Protein AF-A0A2A5T3N9-F1 (afdb_monomer_lite)

Organism: NCBI:txid1927127

pLDDT: mean 83.41, std 6.62, range [57.41, 92.56]

Foldseek 3Di:
DVVCVVVVDDLVRVCVVVVHDSVVVVVCVVPVDDPPDDPDPDDPDDPVVVVVVCVVCVPVVVVVVVPDDD

Structure (mmCIF, N/CA/C/O backbone):
data_AF-A0A2A5T3N9-F1
#
_entry.id   AF-A0A2A5T3N9-F1
#
loop_
_atom_site.group_PDB
_atom_site.id
_atom_site.type_symbol
_atom_site.label_atom_id
_atom_site.label_alt_id
_atom_site.label_comp_id
_atom_site.label_asym_id
_atom_site.label_entity_id
_atom_site.label_seq_id
_atom_site.pdbx_PDB_ins_code
_atom_site.Cartn_x
_atom_site.Cartn_y
_atom_site.Cartn_z
_atom_site.occupancy
_atom_site.B_iso_or_equiv
_atom_site.auth_seq_id
_atom_site.auth_comp_id
_atom_site.auth_asym_id
_atom_site.auth_atom_id
_atom_site.pdbx_PDB_model_num
ATOM 1 N N . MET A 1 1 ? -6.918 9.239 10.065 1.00 61.72 1 MET A N 1
ATOM 2 C CA . MET A 1 1 ? -8.259 9.003 10.655 1.00 61.72 1 MET A CA 1
ATOM 3 C C . MET A 1 1 ? -9.208 10.203 10.494 1.00 61.72 1 MET A C 1
ATOM 5 O O . MET A 1 1 ? -9.995 10.473 11.392 1.00 61.72 1 MET A O 1
ATOM 9 N N . ALA A 1 2 ? -9.175 10.923 9.365 1.00 71.75 2 ALA A N 1
ATOM 10 C CA . ALA A 1 2 ? -10.034 12.100 9.176 1.00 71.75 2 ALA A CA 1
ATOM 11 C C . ALA A 1 2 ? -11.529 11.722 9.164 1.00 71.75 2 ALA A C 1
ATOM 13 O O . ALA A 1 2 ? -12.294 12.273 9.941 1.00 71.75 2 ALA A O 1
ATOM 14 N N . TYR A 1 3 ? -11.885 10.666 8.425 1.00 75.44 3 TYR A N 1
ATOM 15 C CA . TYR A 1 3 ? -13.255 10.153 8.307 1.00 75.44 3 TYR A CA 1
ATOM 16 C C . TYR A 1 3 ? -13.906 9.777 9.652 1.00 75.44 3 TYR A C 1
ATOM 18 O O . TYR A 1 3 ? -14.999 10.224 9.974 1.00 75.44 3 TYR A O 1
ATOM 26 N N . LYS A 1 4 ? -13.210 9.005 10.500 1.00 72.25 4 LYS A N 1
ATOM 27 C CA . LYS A 1 4 ? -13.727 8.618 11.828 1.00 72.25 4 LYS A CA 1
ATOM 28 C C . LYS A 1 4 ? -14.035 9.845 12.702 1.00 72.25 4 LYS A C 1
ATOM 30 O O . LYS A 1 4 ? -15.011 9.828 13.438 1.00 72.25 4 LYS A O 1
ATOM 35 N N . LYS A 1 5 ? -13.184 10.877 12.631 1.00 74.50 5 LYS A N 1
ATOM 36 C CA . LYS A 1 5 ? -13.325 12.119 13.406 1.00 74.50 5 LYS A CA 1
ATOM 37 C C . LYS A 1 5 ? -14.435 13.019 12.855 1.00 74.50 5 LYS A C 1
ATOM 39 O O . LYS A 1 5 ? -15.072 13.716 13.624 1.00 74.50 5 LYS A O 1
ATOM 44 N N . GLU A 1 6 ? -14.649 13.005 11.546 1.00 79.62 6 GLU A N 1
ATOM 45 C CA . GLU A 1 6 ? -15.724 13.752 10.884 1.00 79.62 6 GLU A CA 1
ATOM 46 C C . GLU A 1 6 ? -17.112 13.164 11.178 1.00 79.62 6 GLU A C 1
ATOM 48 O O . GLU A 1 6 ? -18.092 13.897 11.251 1.00 79.62 6 GLU A O 1
ATOM 53 N N . HIS A 1 7 ? -17.182 11.850 11.405 1.00 79.00 7 HIS A N 1
ATOM 54 C CA . HIS A 1 7 ? -18.433 11.126 11.636 1.00 79.00 7 HIS A CA 1
ATOM 55 C C . HIS A 1 7 ? -18.644 10.659 13.088 1.00 79.00 7 HIS A C 1
ATOM 57 O O . HIS A 1 7 ? -19.581 9.904 13.335 1.00 79.00 7 HIS A O 1
ATOM 63 N N . ASP A 1 8 ? -17.780 11.058 14.032 1.00 80.19 8 ASP A N 1
ATOM 64 C CA . ASP A 1 8 ? -17.816 10.656 15.455 1.00 80.19 8 ASP A CA 1
ATOM 65 C C . ASP A 1 8 ? -18.033 9.141 15.687 1.00 80.19 8 ASP A C 1
ATOM 67 O O . ASP A 1 8 ? -18.662 8.698 16.648 1.00 80.19 8 ASP A O 1
ATOM 71 N N . LEU A 1 9 ? -17.480 8.311 14.797 1.00 82.94 9 LEU A N 1
ATOM 72 C CA . LEU A 1 9 ? -17.692 6.862 14.825 1.00 82.94 9 LEU A CA 1
ATOM 73 C C . LEU A 1 9 ? -16.823 6.195 15.894 1.00 82.94 9 LEU A C 1
ATOM 75 O O . LEU A 1 9 ? -15.631 6.489 16.025 1.00 82.94 9 LEU A O 1
ATOM 79 N N . THR A 1 10 ? -17.366 5.209 16.609 1.00 87.12 10 THR A N 1
ATOM 80 C CA . THR A 1 10 ? -16.552 4.314 17.448 1.00 87.12 10 THR A CA 1
ATOM 81 C C . THR A 1 10 ? -15.803 3.296 16.586 1.00 87.12 10 THR A C 1
ATOM 83 O O . THR A 1 10 ? -16.166 3.049 15.436 1.00 87.12 10 THR A O 1
ATOM 86 N N . PHE A 1 11 ? -14.740 2.684 17.126 1.00 82.69 11 PHE A N 1
ATOM 87 C CA . PHE A 1 11 ? -13.972 1.669 16.390 1.00 82.69 11 PHE A CA 1
ATOM 88 C C . PHE A 1 11 ? -14.841 0.477 15.954 1.00 82.69 11 PHE A C 1
ATOM 90 O O . PHE A 1 11 ? -14.676 -0.010 14.841 1.00 82.69 11 PHE A O 1
ATOM 97 N N . GLU A 1 12 ? -15.801 0.062 16.783 1.00 86.06 12 GLU A N 1
ATOM 98 C CA . GLU A 1 12 ? -16.754 -1.012 16.465 1.00 86.06 12 GLU A CA 1
ATOM 99 C C . GLU A 1 12 ? -17.649 -0.649 15.276 1.00 86.06 12 GLU A C 1
ATOM 101 O O . GLU A 1 12 ? -17.793 -1.430 14.338 1.00 86.06 12 GLU A O 1
ATOM 106 N N . GLN A 1 13 ? -18.181 0.576 15.257 1.00 88.19 13 GLN A N 1
ATOM 107 C CA . GLN A 1 13 ? -18.982 1.063 14.134 1.00 88.19 13 GLN A CA 1
ATOM 108 C C . GLN A 1 13 ? -18.148 1.192 12.857 1.00 88.19 13 GLN A C 1
ATOM 110 O O . GLN A 1 13 ? -18.642 0.905 11.773 1.00 88.19 13 GLN A O 1
ATOM 115 N N . THR A 1 14 ? -16.874 1.585 12.973 1.00 86.88 14 THR A N 1
ATOM 116 C CA . THR A 1 14 ? -15.983 1.695 11.807 1.00 86.88 14 THR A CA 1
ATOM 117 C C . THR A 1 14 ? -15.676 0.319 11.207 1.00 86.88 14 THR A C 1
ATOM 119 O O . THR A 1 14 ? -15.629 0.187 9.990 1.00 86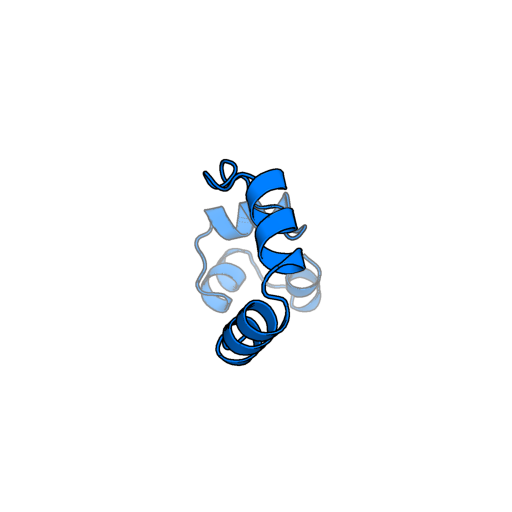.88 14 THR A O 1
ATOM 122 N N . ILE A 1 15 ? -15.501 -0.708 12.045 1.00 91.00 15 ILE A N 1
ATOM 123 C CA . ILE A 1 15 ? -15.305 -2.102 11.612 1.00 91.00 15 ILE A CA 1
ATOM 124 C C . ILE A 1 15 ? -16.508 -2.593 10.811 1.00 91.00 15 ILE A C 1
ATOM 126 O O . ILE A 1 15 ? -16.324 -3.085 9.704 1.00 91.00 15 ILE A O 1
ATOM 130 N N . ILE A 1 16 ? -17.721 -2.407 11.340 1.00 90.00 16 ILE A N 1
ATOM 131 C CA . ILE A 1 16 ? -18.962 -2.817 10.666 1.00 90.00 16 ILE A CA 1
ATOM 132 C C . ILE A 1 16 ? -19.154 -2.032 9.364 1.00 90.00 16 ILE A C 1
ATOM 134 O O . ILE A 1 16 ? -19.532 -2.602 8.349 1.00 90.00 16 ILE A O 1
ATOM 138 N N . HIS A 1 17 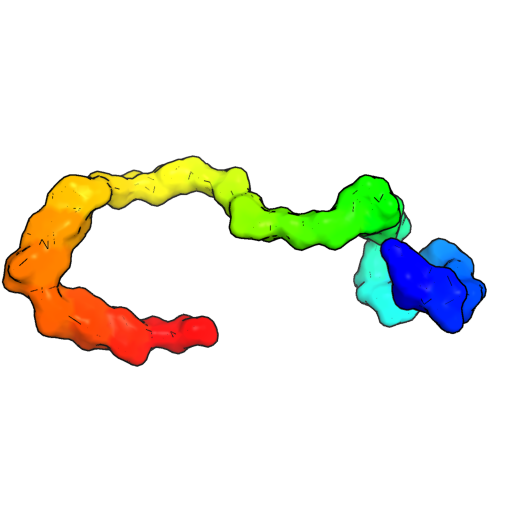? -18.878 -0.726 9.380 1.00 89.44 17 HIS A N 1
ATOM 139 C CA . HIS A 1 17 ? -19.095 0.140 8.224 1.00 89.44 17 HIS A CA 1
ATOM 140 C C . HIS A 1 17 ? -18.195 -0.210 7.032 1.00 89.44 17 HIS A C 1
ATOM 142 O O . HIS A 1 17 ? -18.647 -0.172 5.892 1.00 89.44 17 HIS A O 1
ATOM 148 N N . PHE A 1 18 ? -16.928 -0.541 7.291 1.00 88.25 18 PHE A N 1
ATOM 149 C CA . PHE A 1 18 ? -15.964 -0.890 6.245 1.00 88.25 18 PHE A CA 1
ATOM 150 C C . PHE A 1 18 ? -15.814 -2.400 6.027 1.00 88.25 18 PHE A C 1
ATOM 152 O O . PHE A 1 18 ? -15.042 -2.791 5.158 1.00 88.25 18 PHE A O 1
ATOM 159 N N . ASP A 1 19 ? -16.519 -3.223 6.808 1.00 92.56 19 ASP A N 1
ATOM 160 C CA . ASP A 1 19 ? -16.405 -4.685 6.821 1.00 92.56 19 ASP A CA 1
ATOM 161 C C . ASP A 1 19 ? -14.942 -5.166 6.918 1.00 92.56 19 ASP A C 1
ATOM 163 O O . ASP A 1 19 ? -14.444 -5.974 6.135 1.00 92.56 19 ASP A O 1
ATOM 167 N N . VAL A 1 20 ? -14.201 -4.594 7.873 1.00 91.62 20 VAL A N 1
ATOM 168 C CA . VAL A 1 20 ? -12.780 -4.902 8.101 1.00 91.62 20 VAL A CA 1
ATOM 169 C C . VAL A 1 20 ? -12.528 -5.359 9.522 1.00 91.62 20 VAL A C 1
ATOM 171 O O . VAL A 1 20 ? -13.056 -4.805 10.477 1.00 91.62 20 VAL A O 1
ATOM 174 N N . GLU A 1 21 ? -11.617 -6.312 9.695 1.00 91.88 21 GLU A N 1
ATOM 175 C CA . GLU A 1 21 ? -11.233 -6.756 11.032 1.00 91.88 21 GLU A CA 1
ATOM 176 C C . GLU A 1 21 ? -10.622 -5.636 11.888 1.00 91.88 21 GLU A C 1
ATOM 178 O O . GLU A 1 21 ? -9.880 -4.768 11.413 1.00 91.88 21 GLU A O 1
ATOM 183 N N . MET A 1 22 ? -10.820 -5.746 13.203 1.00 89.19 22 MET A N 1
ATOM 184 C CA . MET A 1 22 ? -10.282 -4.810 14.191 1.00 89.19 22 MET A CA 1
ATOM 185 C C . MET A 1 22 ? -8.762 -4.628 14.068 1.00 89.19 22 MET A C 1
ATOM 187 O O . MET A 1 22 ? -8.256 -3.509 14.146 1.00 89.19 22 MET A O 1
ATOM 191 N N . ARG A 1 23 ? -8.023 -5.714 13.795 1.00 89.88 23 ARG A N 1
ATOM 192 C CA . ARG A 1 23 ? -6.568 -5.683 13.568 1.00 89.88 23 ARG A CA 1
ATOM 193 C C . ARG A 1 23 ? -6.191 -4.801 12.376 1.00 89.88 23 ARG A C 1
ATOM 195 O O . ARG A 1 23 ? -5.210 -4.060 12.449 1.00 89.88 23 ARG A O 1
ATOM 202 N N . THR A 1 24 ? -6.958 -4.873 11.293 1.00 88.88 24 THR A N 1
ATOM 203 C CA . THR A 1 24 ? -6.744 -4.066 10.087 1.00 88.88 24 THR A CA 1
ATOM 204 C C . THR A 1 24 ? -6.997 -2.594 10.378 1.00 88.88 24 THR A C 1
ATOM 206 O O . THR A 1 24 ? -6.161 -1.760 10.030 1.00 88.88 24 THR A O 1
ATOM 209 N N . LEU A 1 25 ? -8.078 -2.285 11.102 1.00 88.81 25 LEU A N 1
ATOM 210 C CA . LEU A 1 25 ? -8.398 -0.917 11.501 1.00 88.81 25 LEU A CA 1
ATOM 211 C C . LEU A 1 25 ? -7.317 -0.310 12.410 1.00 88.81 25 LEU A C 1
ATOM 213 O O . LEU A 1 25 ? -6.910 0.832 12.198 1.00 88.81 25 LEU A O 1
ATOM 217 N N . PHE A 1 26 ? -6.791 -1.074 13.373 1.00 89.00 26 PHE A N 1
ATOM 218 C CA . PHE A 1 26 ? -5.667 -0.633 14.207 1.00 89.00 26 PHE A CA 1
ATOM 219 C C . PHE A 1 26 ? -4.389 -0.407 13.397 1.00 89.00 26 PHE A C 1
ATOM 221 O O . PHE A 1 26 ? -3.697 0.585 13.617 1.00 89.00 26 PHE A O 1
ATOM 228 N N . AR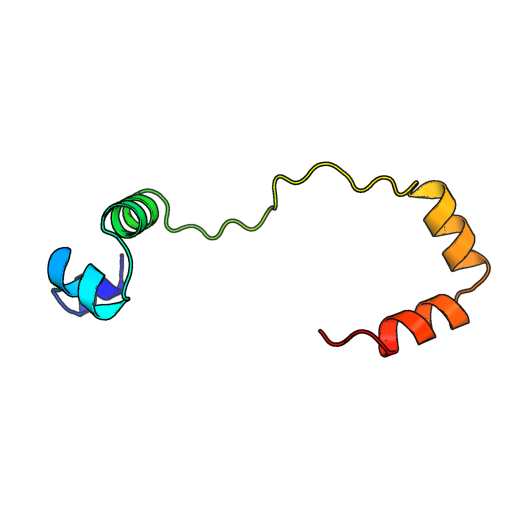G A 1 27 ? -4.088 -1.281 12.430 1.00 87.50 27 ARG A N 1
ATOM 229 C CA . ARG A 1 27 ? -2.935 -1.112 11.535 1.00 87.50 27 ARG A CA 1
ATOM 230 C C . ARG A 1 27 ? -3.052 0.158 10.692 1.00 87.50 27 ARG A C 1
ATOM 232 O O . ARG A 1 27 ? -2.068 0.870 10.541 1.00 87.50 27 ARG A O 1
ATOM 239 N N . TRP A 1 28 ? -4.238 0.465 10.173 1.00 87.94 28 TRP A N 1
ATOM 240 C CA . TRP A 1 28 ? -4.478 1.723 9.461 1.00 87.94 28 TRP A CA 1
ATOM 241 C C . TRP A 1 28 ? -4.436 2.937 10.387 1.00 87.94 28 TRP A C 1
ATOM 243 O O . TRP A 1 28 ? -4.023 4.008 9.959 1.00 87.94 28 TRP A O 1
ATOM 253 N N . ALA A 1 29 ? -4.824 2.788 11.657 1.00 84.69 29 ALA A N 1
ATOM 254 C CA . ALA A 1 29 ? -4.718 3.866 12.634 1.00 84.69 29 ALA A CA 1
ATOM 255 C C . ALA A 1 29 ? -3.271 4.257 12.929 1.00 84.69 29 ALA A C 1
ATOM 257 O O . ALA A 1 29 ? -2.975 5.443 13.067 1.00 84.69 29 ALA A O 1
ATOM 258 N N . THR A 1 30 ? -2.380 3.269 13.012 1.00 85.62 30 THR A N 1
ATOM 259 C CA . THR A 1 30 ? -0.956 3.488 13.280 1.00 85.62 30 THR A CA 1
ATOM 260 C C . THR A 1 30 ? -0.170 3.846 12.025 1.00 85.62 30 THR A C 1
ATOM 262 O O . THR A 1 30 ? 0.749 4.657 12.099 1.00 85.62 30 THR A O 1
ATOM 265 N N . ASN A 1 31 ? -0.531 3.287 10.868 1.00 81.56 31 ASN A N 1
ATOM 266 C CA . ASN A 1 31 ? 0.105 3.585 9.593 1.00 81.56 31 ASN A CA 1
ATOM 267 C C . ASN A 1 31 ? -0.927 3.613 8.459 1.00 81.56 31 ASN A C 1
ATOM 269 O O . ASN A 1 31 ? -1.216 2.600 7.821 1.00 81.56 31 ASN A O 1
ATOM 273 N N . ILE A 1 32 ? -1.475 4.805 8.215 1.00 83.75 32 ILE A N 1
ATOM 274 C CA . ILE A 1 32 ? -2.456 5.040 7.148 1.00 83.75 32 ILE A CA 1
ATOM 275 C C . ILE A 1 32 ? -1.806 5.353 5.799 1.00 83.75 32 ILE A C 1
ATOM 277 O O . ILE A 1 32 ? -2.510 5.535 4.807 1.00 83.75 32 ILE A O 1
ATOM 281 N N . THR A 1 33 ? -0.475 5.470 5.754 1.00 83.94 33 THR A N 1
ATOM 282 C CA . THR A 1 33 ? 0.199 5.812 4.504 1.00 83.94 33 THR A CA 1
ATOM 283 C C . THR A 1 33 ? 0.093 4.644 3.524 1.00 83.94 33 THR A C 1
ATOM 285 O O . THR A 1 33 ? 0.308 3.490 3.911 1.00 83.94 33 THR A O 1
ATOM 288 N N . PRO A 1 34 ? -0.275 4.908 2.259 1.00 80.88 34 PRO A N 1
ATOM 289 C CA . PRO A 1 34 ? -0.366 3.857 1.262 1.00 80.88 34 PRO A CA 1
ATOM 290 C C . PRO A 1 34 ? 1.017 3.242 1.037 1.00 80.88 34 PRO A C 1
ATOM 292 O O . PRO A 1 34 ? 2.023 3.941 0.915 1.00 80.88 34 PRO A O 1
ATOM 295 N N . CYS A 1 35 ? 1.067 1.914 0.960 1.00 81.75 35 CYS A N 1
ATOM 296 C CA . CYS A 1 35 ? 2.287 1.209 0.601 1.00 81.75 35 CYS A CA 1
ATOM 297 C C . CYS A 1 35 ? 2.499 1.338 -0.913 1.00 81.75 35 CYS A C 1
ATOM 299 O O . CYS A 1 35 ? 1.867 0.642 -1.702 1.00 81.75 35 CYS A O 1
ATOM 301 N N . ILE A 1 36 ? 3.360 2.275 -1.308 1.00 86.44 36 ILE A N 1
ATOM 302 C CA . ILE A 1 36 ? 3.662 2.584 -2.717 1.00 86.44 36 ILE A CA 1
ATOM 303 C C . ILE A 1 36 ? 4.648 1.590 -3.341 1.00 86.44 36 ILE A C 1
ATOM 305 O O . ILE A 1 36 ? 4.788 1.527 -4.560 1.00 86.44 36 ILE A O 1
ATOM 309 N N . THR A 1 37 ? 5.351 0.816 -2.515 1.00 84.50 37 THR A N 1
ATOM 310 C CA . THR A 1 37 ? 6.371 -0.133 -2.954 1.00 84.50 37 THR A CA 1
ATOM 311 C C . THR A 1 37 ? 5.956 -1.555 -2.609 1.00 84.50 37 THR A C 1
ATOM 313 O O . THR A 1 37 ? 5.487 -1.850 -1.513 1.00 84.50 37 THR A O 1
ATOM 316 N N . ARG A 1 38 ? 6.142 -2.481 -3.552 1.00 83.19 38 ARG A N 1
ATOM 317 C CA . ARG A 1 38 ? 5.911 -3.904 -3.302 1.00 83.19 38 ARG A CA 1
ATOM 318 C C . ARG A 1 38 ? 7.225 -4.566 -2.906 1.00 83.19 38 ARG A C 1
ATOM 320 O O . ARG A 1 38 ? 8.137 -4.635 -3.725 1.00 83.19 38 ARG A O 1
ATOM 327 N N . ASN A 1 39 ? 7.292 -5.133 -1.702 1.00 83.31 39 ASN A N 1
ATOM 328 C CA . ASN A 1 39 ? 8.394 -6.010 -1.300 1.00 83.31 39 ASN A CA 1
ATOM 329 C C . ASN A 1 39 ? 8.253 -7.386 -1.980 1.00 83.31 39 ASN A C 1
ATOM 331 O O . ASN A 1 39 ? 7.808 -8.359 -1.375 1.00 83.31 39 ASN A O 1
ATOM 335 N N . LYS A 1 40 ? 8.547 -7.441 -3.281 1.00 83.44 40 LYS A N 1
ATOM 336 C CA . LYS A 1 40 ? 8.611 -8.675 -4.072 1.00 83.44 40 LYS A CA 1
ATOM 337 C C . LYS A 1 40 ? 10.048 -8.848 -4.567 1.00 83.44 40 LYS A C 1
ATOM 339 O O . LYS A 1 40 ? 10.638 -7.853 -4.989 1.00 83.44 40 LYS A O 1
ATOM 344 N N . PRO A 1 41 ? 10.602 -10.076 -4.570 1.00 80.75 41 PRO A N 1
ATOM 345 C CA . PRO A 1 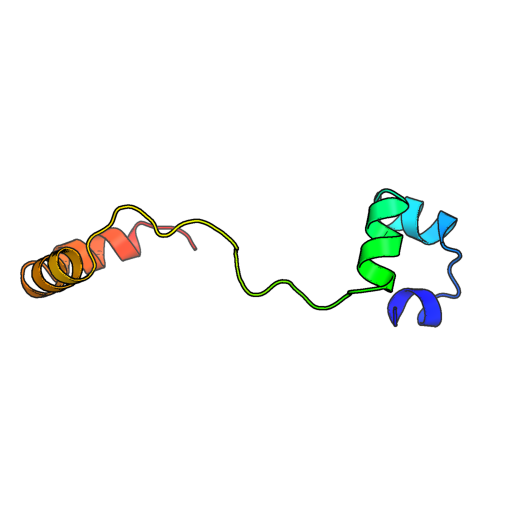41 ? 11.894 -10.325 -5.196 1.00 80.75 41 PRO A CA 1
ATOM 346 C C . PRO A 1 41 ? 11.883 -9.874 -6.658 1.00 80.75 41 PRO A C 1
ATOM 348 O O . PRO A 1 41 ? 10.849 -9.947 -7.335 1.00 80.75 41 PRO A O 1
ATOM 351 N N . LYS A 1 42 ? 13.047 -9.427 -7.140 1.00 79.50 42 LYS A N 1
ATOM 352 C CA . LYS A 1 42 ? 13.241 -9.065 -8.545 1.00 79.50 42 LYS A CA 1
ATOM 353 C C . LYS A 1 42 ? 12.787 -10.236 -9.420 1.00 79.50 42 LYS A C 1
ATOM 355 O O . LYS A 1 42 ? 13.130 -11.391 -9.153 1.00 79.50 42 LYS A O 1
ATOM 360 N N . SER A 1 43 ? 11.981 -9.948 -10.440 1.00 79.06 43 SER A N 1
ATOM 361 C CA . SER A 1 43 ? 11.649 -10.948 -11.456 1.00 79.06 43 SER A CA 1
ATOM 362 C C . SER A 1 43 ? 12.949 -11.466 -12.082 1.00 79.06 43 SER A C 1
ATOM 364 O O . SER A 1 43 ? 13.897 -10.698 -12.228 1.00 79.06 43 SER A O 1
ATOM 366 N N . LYS A 1 44 ? 13.002 -12.749 -12.463 1.00 80.75 44 LYS A N 1
ATOM 367 C CA . LYS A 1 44 ? 14.166 -13.379 -13.125 1.00 80.75 44 LYS A CA 1
ATOM 368 C C . LYS A 1 44 ? 14.357 -12.893 -14.576 1.00 80.75 44 LYS A C 1
ATOM 370 O O . LYS A 1 44 ? 14.565 -13.698 -15.473 1.00 80.75 44 LYS A O 1
ATOM 375 N N . ILE A 1 45 ? 14.192 -11.600 -14.815 1.00 81.00 45 ILE A N 1
ATOM 376 C CA . ILE A 1 45 ? 14.325 -10.971 -16.124 1.00 81.00 45 ILE A CA 1
ATOM 377 C C . ILE A 1 45 ? 15.660 -10.233 -16.108 1.00 81.00 45 ILE A C 1
ATOM 379 O O . ILE A 1 45 ? 15.909 -9.426 -15.209 1.00 81.00 45 ILE A O 1
ATOM 383 N N . ASP A 1 46 ? 16.521 -10.549 -17.069 1.00 86.00 46 ASP A N 1
ATOM 384 C CA . ASP A 1 46 ? 17.754 -9.804 -17.297 1.00 86.00 46 ASP A CA 1
ATOM 385 C C . ASP A 1 46 ? 17.411 -8.493 -18.019 1.00 86.00 46 ASP A C 1
ATOM 387 O O . ASP A 1 46 ? 16.909 -8.499 -19.142 1.00 86.00 46 ASP A O 1
ATOM 391 N N . GLU A 1 47 ? 17.653 -7.367 -17.349 1.00 84.19 47 GLU A N 1
ATOM 392 C CA . GLU A 1 47 ? 17.339 -6.028 -17.858 1.00 84.19 47 GLU A CA 1
ATOM 393 C C . GLU A 1 47 ? 18.155 -5.683 -19.108 1.00 84.19 47 GLU A C 1
ATOM 395 O O . GLU A 1 47 ? 17.635 -5.039 -20.014 1.00 84.19 47 GLU A O 1
ATOM 400 N N . ASN A 1 48 ? 19.401 -6.154 -19.204 1.00 87.19 48 ASN A N 1
ATOM 401 C CA . ASN A 1 48 ? 20.251 -5.872 -20.361 1.00 87.19 48 ASN A CA 1
ATOM 402 C C . ASN A 1 48 ? 19.807 -6.666 -21.589 1.00 87.19 48 ASN A C 1
ATOM 404 O O . ASN A 1 48 ? 19.900 -6.175 -22.714 1.00 87.19 48 ASN A O 1
ATOM 408 N N . LEU A 1 49 ? 19.338 -7.898 -21.373 1.00 85.56 49 LEU A N 1
ATOM 409 C CA . LEU A 1 49 ? 18.773 -8.722 -22.437 1.00 85.56 49 LEU A CA 1
ATOM 410 C C . LEU A 1 49 ? 17.466 -8.105 -22.948 1.00 85.56 49 LEU A C 1
ATOM 412 O O . LEU A 1 49 ? 17.286 -7.975 -24.153 1.00 85.56 49 LEU A O 1
ATOM 416 N N . LEU A 1 50 ? 16.601 -7.667 -22.028 1.00 85.06 50 LEU A N 1
ATOM 417 C CA . LEU A 1 50 ? 15.325 -7.038 -22.359 1.00 85.06 50 LEU A CA 1
ATOM 418 C C . LEU A 1 50 ? 15.507 -5.743 -23.164 1.00 85.06 50 LEU A C 1
ATOM 420 O O . LEU A 1 50 ? 14.779 -5.515 -24.121 1.00 85.06 50 LEU A O 1
ATOM 424 N N . LEU A 1 51 ? 16.478 -4.901 -22.799 1.00 88.06 51 LEU A N 1
ATOM 425 C CA . LEU A 1 51 ? 16.744 -3.654 -23.524 1.00 88.06 51 LEU A CA 1
ATOM 426 C C . LEU A 1 51 ? 17.192 -3.910 -24.968 1.00 88.06 51 LEU A C 1
ATOM 428 O O . LEU A 1 51 ? 16.679 -3.272 -25.882 1.00 88.06 51 LEU A O 1
ATOM 432 N N . LYS A 1 52 ? 18.093 -4.878 -25.178 1.00 89.38 52 LYS A N 1
ATOM 433 C CA . LYS A 1 52 ? 18.539 -5.268 -26.526 1.00 89.38 52 LYS A CA 1
ATOM 434 C C . LYS A 1 52 ? 17.400 -5.814 -27.383 1.00 89.38 52 LYS A C 1
ATOM 436 O O . LYS A 1 52 ? 17.372 -5.569 -28.583 1.00 89.38 52 LYS A O 1
ATOM 441 N N . ASP A 1 53 ? 16.488 -6.557 -26.768 1.00 85.56 53 ASP A N 1
ATOM 442 C CA . ASP A 1 53 ? 15.327 -7.127 -27.449 1.00 85.56 53 ASP A CA 1
ATOM 443 C C . ASP A 1 53 ? 14.354 -6.027 -27.907 1.00 85.56 53 ASP A C 1
ATOM 445 O O . ASP A 1 53 ? 13.954 -5.993 -29.066 1.00 85.56 53 ASP A O 1
ATOM 449 N N . ILE A 1 54 ? 14.080 -5.043 -27.042 1.00 86.19 54 ILE A N 1
ATOM 450 C CA . ILE A 1 54 ? 13.248 -3.874 -27.376 1.00 86.19 54 ILE A CA 1
ATOM 451 C C . ILE A 1 54 ? 13.879 -3.030 -28.495 1.00 86.19 54 ILE A C 1
ATOM 453 O O . ILE A 1 54 ? 13.161 -2.531 -29.359 1.00 86.19 54 ILE A O 1
ATOM 457 N N . GLU A 1 55 ? 15.207 -2.862 -28.499 1.00 88.81 55 GLU A N 1
ATOM 458 C CA . GLU A 1 55 ? 15.918 -2.163 -29.581 1.00 88.81 55 GLU A CA 1
ATOM 459 C C . GLU A 1 55 ? 15.810 -2.902 -30.925 1.00 88.81 55 GLU A C 1
ATOM 461 O O . GLU A 1 55 ? 15.725 -2.258 -31.970 1.00 88.81 55 GLU A O 1
ATOM 466 N N . GLY A 1 56 ? 15.806 -4.239 -30.908 1.00 87.69 56 GLY A N 1
ATOM 467 C CA . GLY A 1 56 ? 15.680 -5.068 -32.109 1.00 87.69 56 GLY A CA 1
ATOM 468 C C . GLY A 1 56 ? 14.249 -5.194 -32.638 1.00 87.69 56 GLY A C 1
ATOM 469 O O . GLY A 1 56 ? 14.065 -5.315 -33.849 1.00 87.69 56 GLY A O 1
ATOM 470 N N . PHE A 1 57 ? 13.251 -5.141 -31.751 1.00 85.31 57 PHE A N 1
ATOM 471 C CA . PHE A 1 57 ? 11.848 -5.450 -32.049 1.00 85.31 57 PHE A CA 1
ATOM 472 C C . PHE A 1 57 ? 10.890 -4.437 -31.404 1.00 85.31 57 PHE A C 1
ATOM 474 O O . PHE A 1 57 ? 10.023 -4.774 -30.594 1.00 85.31 57 PHE A O 1
ATOM 481 N N . LEU A 1 58 ? 11.048 -3.161 -31.765 1.00 82.12 58 LEU A N 1
ATOM 482 C CA . LEU A 1 58 ? 10.237 -2.080 -31.198 1.00 82.12 58 LEU A CA 1
ATOM 483 C C . LEU A 1 58 ? 8.739 -2.244 -31.513 1.00 82.12 58 LEU A C 1
ATOM 485 O O . LEU A 1 58 ? 7.908 -2.006 -30.635 1.00 82.12 58 LEU A O 1
ATOM 489 N N . ASP A 1 59 ? 8.410 -2.667 -32.736 1.00 85.06 59 ASP A N 1
ATOM 490 C CA . ASP A 1 59 ? 7.027 -2.853 -33.195 1.00 85.06 59 ASP A CA 1
ATOM 491 C C . ASP A 1 59 ? 6.327 -3.992 -32.437 1.00 85.06 59 ASP A C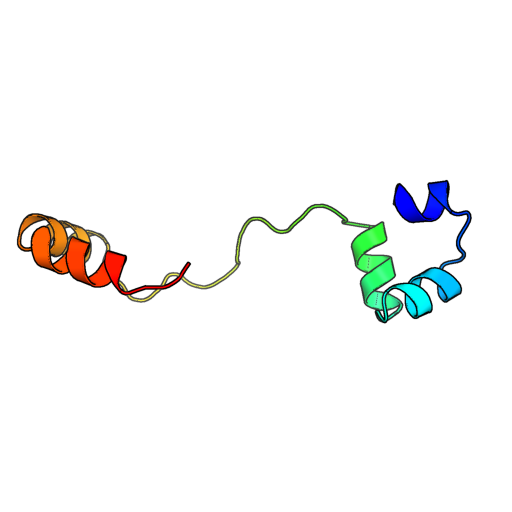 1
ATOM 493 O O . ASP A 1 59 ? 5.202 -3.816 -31.966 1.00 85.06 59 ASP A O 1
ATOM 497 N N . ASP A 1 60 ? 7.011 -5.123 -32.231 1.00 83.38 60 ASP A N 1
ATOM 498 C CA . ASP A 1 60 ? 6.470 -6.258 -31.472 1.00 83.38 60 ASP A CA 1
ATOM 499 C C . ASP A 1 60 ? 6.217 -5.865 -30.011 1.00 83.38 60 ASP A C 1
ATOM 501 O O . ASP A 1 60 ? 5.152 -6.139 -29.452 1.00 83.38 60 ASP A O 1
ATOM 505 N N . TYR A 1 61 ? 7.156 -5.131 -29.403 1.00 81.00 61 TYR A N 1
ATOM 506 C CA . TYR A 1 61 ? 6.992 -4.614 -28.046 1.00 81.00 61 TYR A CA 1
ATOM 507 C C . TYR A 1 61 ? 5.802 -3.645 -27.924 1.00 81.00 61 TYR A C 1
ATOM 509 O O . TYR A 1 61 ? 5.071 -3.681 -26.926 1.00 81.00 61 TYR A O 1
ATOM 517 N N . GLN A 1 62 ? 5.584 -2.776 -28.917 1.00 81.44 62 GLN A N 1
ATOM 518 C CA . GLN A 1 62 ? 4.446 -1.85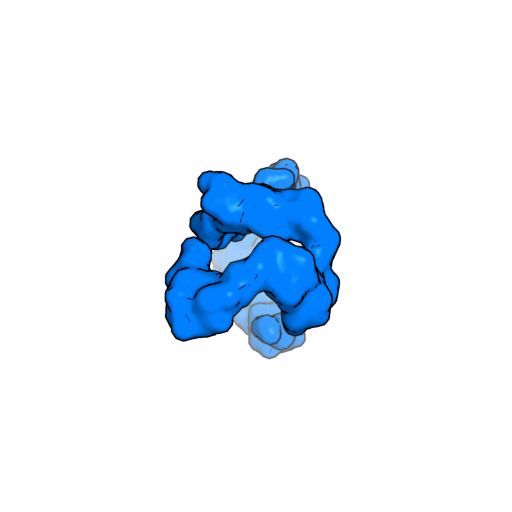1 -28.940 1.00 81.44 62 GLN A CA 1
ATOM 519 C C . GLN A 1 62 ? 3.118 -2.595 -29.107 1.00 81.44 62 GLN A C 1
ATOM 521 O O . GLN A 1 62 ? 2.193 -2.354 -28.328 1.00 81.44 62 GLN A O 1
ATOM 526 N N . TRP A 1 63 ? 3.049 -3.556 -30.032 1.00 86.31 63 TRP A N 1
ATOM 527 C CA . TRP A 1 63 ? 1.858 -4.378 -30.243 1.00 86.31 63 TRP A CA 1
ATOM 528 C C . TRP A 1 63 ? 1.477 -5.162 -28.980 1.00 86.31 63 TRP A C 1
ATOM 530 O O . TRP A 1 63 ? 0.330 -5.109 -28.536 1.00 86.31 63 TRP A O 1
ATOM 540 N N . GLU A 1 64 ? 2.436 -5.818 -28.318 1.00 83.19 64 GLU A N 1
ATOM 541 C CA . GLU A 1 64 ? 2.178 -6.537 -27.064 1.00 83.19 64 GLU A CA 1
ATOM 542 C C . GLU A 1 64 ? 1.689 -5.624 -25.932 1.00 83.19 64 GLU A C 1
ATOM 544 O O . GLU A 1 64 ? 0.917 -6.054 -25.068 1.00 83.19 64 GLU A O 1
ATOM 549 N N . ARG A 1 65 ? 2.157 -4.371 -25.895 1.00 81.38 65 ARG A N 1
ATOM 550 C CA . ARG A 1 65 ? 1.740 -3.376 -24.899 1.00 81.38 65 ARG A CA 1
ATOM 551 C C . ARG A 1 65 ? 0.316 -2.895 -25.128 1.00 81.38 65 ARG A C 1
ATOM 553 O O . ARG A 1 65 ? -0.397 -2.712 -24.145 1.00 81.38 65 ARG A O 1
ATOM 560 N N . GLU A 1 66 ? -0.092 -2.723 -26.379 1.00 84.62 66 GLU A N 1
ATOM 561 C CA . GLU A 1 66 ? -1.457 -2.330 -26.744 1.00 84.62 66 GLU A CA 1
ATOM 562 C C . GLU A 1 66 ? -2.493 -3.401 -26.378 1.00 84.62 66 GLU A C 1
ATOM 564 O O . GLU A 1 66 ? -3.623 -3.071 -26.027 1.00 84.62 66 GLU A O 1
ATOM 569 N N . GLN A 1 67 ? -2.107 -4.680 -26.385 1.00 86.75 67 GLN A N 1
ATOM 570 C CA . GLN A 1 67 ? -3.005 -5.794 -26.053 1.00 86.75 67 GLN A CA 1
ATOM 571 C C . GLN A 1 67 ? -3.212 -6.016 -24.543 1.00 86.75 67 GLN A C 1
ATOM 573 O O . GLN A 1 67 ? -4.034 -6.849 -24.153 1.00 86.75 67 GLN A O 1
ATOM 578 N N . ARG A 1 68 ? -2.482 -5.316 -23.661 1.00 77.94 68 ARG A N 1
ATOM 579 C CA . ARG A 1 68 ? -2.624 -5.479 -22.203 1.00 77.94 68 ARG A CA 1
ATOM 580 C C . ARG A 1 68 ? -3.614 -4.450 -21.641 1.00 77.94 68 ARG A C 1
ATOM 582 O O . ARG A 1 68 ? -3.292 -3.264 -21.647 1.00 77.94 68 ARG A O 1
ATOM 589 N N . PRO A 1 69 ? -4.781 -4.865 -21.109 1.00 57.41 69 PRO A N 1
ATOM 590 C CA . PRO A 1 69 ? -5.664 -3.940 -20.411 1.00 57.41 69 PRO A CA 1
ATOM 591 C C . PRO A 1 69 ? -5.003 -3.461 -19.109 1.00 57.41 69 PRO A C 1
ATOM 593 O O . PRO A 1 69 ? -4.364 -4.246 -18.403 1.00 57.41 69 PRO A O 1
ATOM 596 N N . ILE A 1 70 ? -5.132 -2.156 -18.854 1.00 60.41 70 ILE A N 1
ATOM 597 C CA . ILE A 1 70 ? -4.593 -1.433 -17.690 1.00 60.41 70 ILE A CA 1
ATOM 598 C C . ILE A 1 70 ? -5.392 -1.785 -16.433 1.00 60.41 70 ILE A C 1
ATOM 600 O O . ILE A 1 70 ? -6.639 -1.826 -16.532 1.00 60.41 70 ILE A O 1
#

Sequence (70 aa):
MAYKKEHDLTFEQTIIHFDVEMRTLFRWATNITPCITRNKPKSKIDENLLLKDIEGFLDDYQWEREQRPI

Secondary structure (DSSP, 8-state):
-HHHHHTT--HHHHHHHHT--HHHHHHHHH--S---S---PPPS--HHHHHHHHHH-HHHHHHHHHTS--

Radius of gyration: 21.96 Å; chains: 1; bounding box: 39×27×51 Å